Protein AF-A0A914H7S2-F1 (afdb_monomer_lite)

Sequence (156 aa):
MYILKTETSSAEEVSSSAEVSTTEMALKCWRGAFVNMVPGGAIQKMRLWECPEGSARCVKMHCSMDEAALRALQLDHVPPGTKSLTQTSKGCLLATDKCELPDETFMGVSFKSLQKYCKVTCCDGNACNGTLGLRSVGTVAAMMAFFAAVFFVHWH

Radius of gyration: 28.02 Å; chains: 1; bounding box: 63×44×101 Å

Foldseek 3Di:
DDDDDDDDDDDDPPPPPPPPPPPPDQAKEKFDKWKQWVVPGIDDDIDIDGADPQFFKKKKKKFKDAPVLCVVQVQVPHDPPTGIMIMMGIDTDGPDPDQDDPQDDDSNHTVVSRVVGMDMDMDGGHHPNPDPPDDPPVVVVVVVVVVVCVVVVVPD

Organism: Globodera rostochiensis (NCBI:txid31243)

pLDDT: mean 71.98, std 20.47, range [29.59, 93.19]

Structure (mmCIF, N/CA/C/O backbone):
data_AF-A0A914H7S2-F1
#
_entry.id   AF-A0A914H7S2-F1
#
loop_
_atom_site.group_PDB
_atom_site.id
_atom_site.type_symbol
_atom_site.label_atom_id
_atom_site.label_alt_id
_atom_site.label_comp_id
_atom_site.label_asym_id
_atom_site.label_entity_id
_atom_site.label_seq_id
_atom_site.pdbx_PDB_ins_code
_atom_site.Cartn_x
_atom_site.Cartn_y
_atom_site.Cartn_z
_atom_site.occupancy
_atom_site.B_iso_or_equiv
_atom_site.auth_seq_id
_atom_site.auth_comp_id
_atom_site.auth_asym_id
_atom_site.auth_atom_id
_atom_site.pdbx_PDB_model_num
ATOM 1 N N . MET A 1 1 ? -40.713 -9.959 80.958 1.00 35.56 1 MET A N 1
ATOM 2 C CA . MET A 1 1 ? -39.655 -10.672 81.710 1.00 35.56 1 MET A CA 1
ATOM 3 C C . MET A 1 1 ? -39.533 -12.023 81.014 1.00 35.56 1 MET A C 1
ATOM 5 O O . MET A 1 1 ? -40.490 -12.771 81.064 1.00 35.56 1 MET A O 1
ATOM 9 N N . TYR A 1 2 ? -38.564 -12.299 80.144 1.00 31.20 2 TYR A N 1
ATOM 10 C CA . TYR A 1 2 ? -37.128 -12.037 80.203 1.00 31.20 2 TYR A CA 1
ATOM 11 C C . TYR A 1 2 ? -36.593 -11.394 78.915 1.00 31.20 2 TYR A C 1
ATOM 13 O O . TYR A 1 2 ? -37.126 -11.595 77.830 1.00 31.20 2 TYR A O 1
ATOM 21 N N . ILE A 1 3 ? -35.543 -10.596 79.097 1.00 29.59 3 ILE A N 1
ATOM 22 C CA . ILE A 1 3 ? -34.721 -9.939 78.080 1.00 29.59 3 ILE A CA 1
ATOM 23 C C . ILE A 1 3 ? -33.559 -10.882 77.764 1.00 29.59 3 ILE A C 1
ATOM 25 O O . ILE A 1 3 ? -32.908 -11.343 78.698 1.00 29.59 3 ILE A O 1
ATOM 29 N N . LEU A 1 4 ? -33.243 -11.093 76.487 1.00 33.91 4 LEU A N 1
ATOM 30 C CA . LEU A 1 4 ? -31.907 -11.505 76.054 1.00 33.91 4 LEU A CA 1
ATOM 31 C C . LEU A 1 4 ? -31.517 -10.677 74.827 1.00 33.91 4 LEU A C 1
ATOM 33 O O . LEU A 1 4 ? -32.081 -10.805 73.745 1.00 33.91 4 LEU A O 1
ATOM 37 N N . LYS A 1 5 ? -30.584 -9.761 75.081 1.00 33.16 5 LYS A N 1
ATOM 38 C CA . LYS A 1 5 ? -29.853 -8.925 74.131 1.00 33.16 5 LYS A CA 1
ATOM 39 C C . LYS A 1 5 ? -28.755 -9.784 73.495 1.00 33.16 5 LYS A C 1
ATOM 41 O O . LYS A 1 5 ? -28.072 -10.506 74.218 1.00 33.16 5 LYS A O 1
ATOM 46 N N . THR A 1 6 ? -28.521 -9.651 72.197 1.00 36.03 6 THR A N 1
ATOM 47 C CA . THR A 1 6 ? -27.217 -9.956 71.587 1.00 36.03 6 THR A CA 1
ATOM 48 C C . THR A 1 6 ? -27.024 -9.042 70.379 1.00 36.03 6 THR A C 1
ATOM 50 O O . THR A 1 6 ? -27.837 -9.024 69.462 1.00 36.03 6 THR A O 1
ATOM 53 N N . GLU A 1 7 ? -25.987 -8.212 70.451 1.00 36.50 7 GLU A N 1
ATOM 54 C CA . GLU A 1 7 ? -25.498 -7.332 69.388 1.00 36.50 7 GLU A CA 1
ATOM 55 C C . GLU A 1 7 ? -24.575 -8.115 68.450 1.00 36.50 7 GLU A C 1
ATOM 57 O O . GLU A 1 7 ? -23.741 -8.874 68.941 1.00 36.50 7 GLU A O 1
ATOM 62 N N . THR A 1 8 ? -24.675 -7.899 67.134 1.00 34.69 8 THR A N 1
ATOM 63 C CA . THR A 1 8 ? -23.564 -7.846 66.147 1.00 34.69 8 THR A CA 1
ATOM 64 C C . THR A 1 8 ? -24.178 -7.572 64.762 1.00 34.69 8 THR A C 1
ATOM 66 O O . THR A 1 8 ? -25.015 -8.326 64.292 1.00 34.69 8 THR A O 1
ATOM 69 N N . SER A 1 9 ? -24.023 -6.359 64.222 1.00 32.00 9 SER A N 1
ATOM 70 C CA . SER A 1 9 ? -22.957 -5.933 63.294 1.00 32.00 9 SER A CA 1
ATOM 71 C C . SER A 1 9 ? -23.284 -6.204 61.818 1.00 32.00 9 SER A C 1
ATOM 73 O O . SER A 1 9 ? -23.108 -7.311 61.329 1.00 32.00 9 SER A O 1
ATOM 75 N N . SER A 1 10 ? -23.702 -5.126 61.147 1.00 35.59 10 SER A N 1
ATOM 76 C CA . SER A 1 10 ? -23.334 -4.690 59.791 1.00 35.59 10 SER A CA 1
ATOM 77 C C . SER A 1 10 ? -23.168 -5.728 58.677 1.00 35.59 10 SER A C 1
ATOM 79 O O . SER A 1 10 ? -22.153 -6.414 58.616 1.00 35.59 10 SER A O 1
ATOM 81 N N . ALA A 1 11 ? -24.061 -5.664 57.689 1.00 35.34 11 ALA A N 1
ATOM 82 C CA . ALA A 1 11 ? -23.690 -5.439 56.289 1.00 35.34 11 ALA A CA 1
ATOM 83 C C . ALA A 1 11 ? -24.965 -5.147 55.485 1.00 35.34 11 ALA A C 1
ATOM 85 O O . ALA A 1 11 ? -25.755 -6.041 55.198 1.00 35.34 11 ALA A O 1
ATOM 86 N N . GLU A 1 12 ? -25.176 -3.874 55.153 1.00 39.38 12 GLU A N 1
ATOM 87 C CA . GLU A 1 12 ? -26.054 -3.483 54.056 1.00 39.38 12 GLU A CA 1
ATOM 88 C C . GLU A 1 12 ? -25.503 -4.113 52.770 1.00 39.38 12 GLU A C 1
ATOM 90 O O . GLU A 1 12 ? -24.374 -3.827 52.365 1.00 39.38 12 GLU A O 1
ATOM 95 N N . GLU A 1 13 ? -26.283 -4.983 52.128 1.00 36.38 13 GLU A N 1
ATOM 96 C CA . GLU A 1 13 ? -26.042 -5.391 50.746 1.00 36.38 13 GLU A CA 1
ATOM 97 C C . GLU A 1 13 ? -26.316 -4.187 49.839 1.00 36.38 13 GLU A C 1
ATOM 99 O O . GLU A 1 13 ? -27.384 -4.024 49.250 1.00 36.38 13 GLU A O 1
ATOM 104 N N . VAL A 1 14 ? -25.324 -3.305 49.741 1.00 38.84 14 VAL A N 1
ATOM 105 C CA . VAL A 1 14 ? -25.231 -2.343 48.651 1.00 38.84 14 VAL A CA 1
ATOM 106 C C . VAL A 1 14 ? -24.974 -3.164 47.394 1.00 38.84 14 VAL A C 1
ATOM 108 O O . VAL A 1 14 ? -23.843 -3.554 47.101 1.00 38.84 14 VAL A O 1
ATOM 111 N N . SER A 1 15 ? -26.050 -3.449 46.660 1.00 41.47 15 SER A N 1
ATOM 112 C CA . SER A 1 15 ? -26.008 -3.895 45.270 1.00 41.47 15 SER A CA 1
ATOM 113 C C . SER A 1 15 ? -25.401 -2.769 44.429 1.00 41.47 15 SER A C 1
ATOM 115 O O . SER A 1 15 ? -26.083 -1.974 43.787 1.00 41.47 15 SER A O 1
ATOM 117 N N . SER A 1 16 ? -24.077 -2.651 44.513 1.00 38.38 16 SER A N 1
ATOM 118 C CA . SER A 1 16 ? -23.270 -1.840 43.621 1.00 38.38 16 SER A CA 1
ATOM 119 C C . SER A 1 16 ? -23.307 -2.537 42.272 1.00 38.38 16 SER A C 1
ATOM 121 O O . SER A 1 16 ? -22.587 -3.505 42.018 1.00 38.38 16 SER A O 1
ATOM 123 N N . SER A 1 17 ? -24.223 -2.072 41.429 1.00 42.06 17 SER A N 1
ATOM 124 C CA . SER A 1 17 ? -24.157 -2.288 39.994 1.00 42.06 17 SER A CA 1
ATOM 125 C C . SER A 1 17 ? -22.832 -1.691 39.538 1.00 42.06 17 SER A C 1
ATOM 127 O O . SER A 1 17 ? -22.720 -0.485 39.339 1.00 42.06 17 SER A O 1
ATOM 129 N N . ALA A 1 18 ? -21.797 -2.526 39.465 1.00 41.34 18 ALA A N 1
ATOM 130 C CA . ALA A 1 18 ? -20.553 -2.167 38.821 1.00 41.34 18 ALA A CA 1
ATOM 131 C C . ALA A 1 18 ? -20.886 -1.926 37.349 1.00 41.34 18 ALA A C 1
ATOM 133 O O . ALA A 1 18 ? -20.981 -2.862 36.554 1.00 41.34 18 ALA A O 1
ATOM 134 N N . GLU A 1 19 ? -21.118 -0.663 37.002 1.00 40.28 19 GLU A N 1
ATOM 135 C CA . GLU A 1 19 ? -21.029 -0.188 35.635 1.00 40.28 19 GLU A CA 1
ATOM 136 C C . GLU A 1 19 ? -19.617 -0.529 35.164 1.00 40.28 19 GLU A C 1
ATOM 138 O O . GLU A 1 19 ? -18.637 0.152 35.475 1.00 40.28 19 GLU A O 1
ATOM 143 N N . VAL A 1 20 ? -19.494 -1.654 34.459 1.00 42.41 20 VAL A N 1
ATOM 144 C CA . VAL A 1 20 ? -18.319 -1.960 33.657 1.00 42.41 20 VAL A CA 1
ATOM 145 C C . VAL A 1 20 ? -18.302 -0.897 32.570 1.00 42.41 20 VAL A C 1
ATOM 147 O O . VAL A 1 20 ? -18.870 -1.065 31.496 1.00 42.41 20 VAL A O 1
ATOM 150 N N . SER A 1 21 ? -17.680 0.236 32.885 1.00 40.28 21 SER A N 1
ATOM 151 C CA . SER A 1 21 ? -17.243 1.216 31.909 1.00 40.28 21 SER A CA 1
ATOM 152 C C . SER A 1 21 ? -16.182 0.521 31.067 1.00 40.28 21 SER A C 1
ATOM 154 O O . SER A 1 21 ? -14.986 0.539 31.371 1.00 40.28 21 SER A O 1
ATOM 156 N N . THR A 1 22 ? -16.635 -0.200 30.040 1.00 45.22 22 THR A N 1
ATOM 157 C CA . THR A 1 22 ? -15.781 -0.616 28.942 1.00 45.22 22 THR A CA 1
ATOM 158 C C . THR A 1 22 ? -15.310 0.673 28.301 1.00 45.22 22 THR A C 1
ATOM 160 O O . THR A 1 22 ? -16.006 1.272 27.486 1.00 45.22 22 THR A O 1
ATOM 163 N N . THR A 1 23 ? -14.143 1.142 28.722 1.00 48.62 23 THR A N 1
ATOM 164 C CA . THR A 1 23 ? -13.386 2.124 27.964 1.00 48.62 23 THR A CA 1
ATOM 165 C C . THR A 1 23 ? -13.153 1.473 26.608 1.00 48.62 23 THR A C 1
ATOM 167 O O . THR A 1 23 ? -12.321 0.572 26.491 1.00 48.62 23 THR A O 1
ATOM 170 N N . GLU A 1 24 ? -13.958 1.840 25.607 1.00 58.12 24 GLU A N 1
ATOM 171 C CA . GLU A 1 24 ? -13.720 1.446 24.224 1.00 58.12 24 GLU A CA 1
ATOM 172 C C . GLU A 1 24 ? -12.310 1.919 23.885 1.00 58.12 24 GLU A C 1
ATOM 174 O O . GLU A 1 24 ? -12.038 3.110 23.728 1.00 58.12 24 GLU A O 1
ATOM 179 N N . MET A 1 25 ? -11.363 0.982 23.869 1.00 65.81 25 MET A N 1
ATOM 180 C CA . MET A 1 25 ? -10.010 1.307 23.467 1.00 65.81 25 MET A CA 1
ATOM 181 C C . MET A 1 25 ? -10.067 1.684 21.994 1.00 65.81 25 MET A C 1
ATOM 183 O O . MET A 1 25 ? -10.444 0.858 21.161 1.00 65.81 25 MET A O 1
ATOM 187 N N . ALA A 1 26 ? -9.674 2.918 21.680 1.00 82.12 26 ALA A N 1
ATOM 188 C CA . ALA A 1 26 ? -9.588 3.382 20.305 1.00 82.12 26 ALA A CA 1
ATOM 189 C C . ALA A 1 26 ? -8.762 2.387 19.473 1.00 82.12 26 ALA A C 1
ATOM 191 O O . ALA A 1 26 ? -7.625 2.052 19.830 1.00 82.12 26 ALA A O 1
ATOM 192 N N . LEU A 1 27 ? -9.350 1.902 18.375 1.00 89.00 27 LEU A N 1
ATOM 193 C CA . LEU A 1 27 ? -8.718 0.946 17.472 1.00 89.00 27 LEU A CA 1
ATOM 194 C C . LEU A 1 27 ? -7.354 1.483 17.019 1.00 89.00 27 LEU A C 1
ATOM 196 O O . LEU A 1 27 ? -7.240 2.609 16.541 1.00 89.00 27 LEU A O 1
ATOM 200 N N . LYS A 1 28 ? -6.302 0.676 17.136 1.00 92.62 28 LYS A N 1
ATOM 201 C CA . LYS A 1 28 ? -4.954 1.008 16.656 1.00 92.62 28 LYS A CA 1
ATOM 202 C C . LYS A 1 28 ? -4.659 0.197 15.412 1.00 92.62 28 LYS A C 1
ATOM 204 O O . LYS A 1 28 ? -4.709 -1.023 15.467 1.00 92.62 28 LYS A O 1
ATOM 209 N N . CYS A 1 29 ? -4.265 0.832 14.316 1.00 91.94 29 CYS A N 1
ATOM 210 C CA . CYS A 1 29 ? -3.893 0.140 13.080 1.00 91.94 29 CYS A CA 1
ATOM 211 C C . CYS A 1 29 ? -2.520 0.599 12.597 1.00 91.94 29 CYS A C 1
ATOM 213 O O . CYS A 1 29 ? -2.079 1.720 12.860 1.00 91.94 29 CYS A O 1
ATOM 215 N N . TRP A 1 30 ? -1.822 -0.255 11.849 1.00 92.50 30 TRP A N 1
ATOM 216 C CA . TRP A 1 30 ? -0.659 0.208 11.100 1.00 92.50 30 TRP A CA 1
ATOM 217 C C . TRP A 1 30 ? -1.120 1.183 10.022 1.00 92.50 30 TRP A C 1
ATOM 219 O O . TRP A 1 30 ? -2.054 0.893 9.274 1.00 92.50 30 TRP A O 1
ATOM 229 N N . ARG A 1 31 ? -0.443 2.325 9.930 1.00 90.88 31 ARG A N 1
ATOM 230 C CA . ARG A 1 31 ? -0.697 3.376 8.952 1.00 90.88 31 ARG A CA 1
ATOM 231 C C . ARG A 1 31 ? 0.574 3.710 8.187 1.00 90.88 31 ARG A C 1
ATOM 233 O O . ARG A 1 31 ? 1.642 3.880 8.779 1.00 90.88 31 ARG A O 1
ATOM 240 N N . GLY A 1 32 ? 0.427 3.861 6.876 1.00 90.25 32 GLY A N 1
ATOM 241 C CA . GLY A 1 32 ? 1.482 4.336 5.992 1.00 90.25 32 GLY A CA 1
ATOM 242 C C . GLY A 1 32 ? 1.661 3.462 4.758 1.00 90.25 32 GLY A C 1
ATOM 243 O O . GLY A 1 32 ? 0.736 2.756 4.354 1.00 90.25 32 GLY A O 1
ATOM 244 N N . ALA A 1 33 ? 2.839 3.539 4.144 1.00 88.25 33 ALA A N 1
ATOM 245 C CA . ALA A 1 33 ? 3.143 2.861 2.896 1.00 88.25 33 ALA A CA 1
ATOM 246 C C . ALA A 1 33 ? 4.569 2.296 2.869 1.00 88.25 33 ALA A C 1
ATOM 248 O O . ALA A 1 33 ? 5.519 2.883 3.388 1.00 88.25 33 ALA A O 1
ATOM 249 N N . PHE A 1 34 ? 4.699 1.144 2.227 1.00 89.81 34 PHE A N 1
ATOM 250 C CA . PHE A 1 34 ? 5.948 0.561 1.767 1.00 89.81 34 PHE A CA 1
ATOM 251 C C . PHE A 1 34 ? 5.884 0.520 0.246 1.00 89.81 34 PHE A C 1
ATOM 253 O O . PHE A 1 34 ? 4.895 0.031 -0.290 1.00 89.81 34 PHE A O 1
ATOM 260 N N . VAL A 1 35 ? 6.899 1.030 -0.436 1.00 89.81 35 VAL A N 1
ATOM 261 C CA . VAL A 1 35 ? 7.000 1.043 -1.897 1.00 89.81 35 VAL A CA 1
ATOM 262 C C . VAL A 1 35 ? 8.381 0.526 -2.260 1.00 89.81 35 VAL A C 1
ATOM 264 O O . VAL A 1 35 ? 9.370 1.014 -1.730 1.00 89.81 35 VAL A O 1
ATOM 267 N N . ASN A 1 36 ? 8.456 -0.448 -3.153 1.00 91.56 36 ASN A N 1
ATOM 268 C CA . ASN A 1 36 ? 9.695 -0.978 -3.697 1.00 91.56 36 ASN A CA 1
ATOM 269 C C . ASN A 1 36 ? 9.645 -0.879 -5.218 1.00 91.56 36 ASN A C 1
ATOM 271 O O . ASN A 1 36 ? 8.738 -1.438 -5.833 1.00 91.56 36 ASN A O 1
ATOM 275 N N . MET A 1 37 ? 10.611 -0.183 -5.805 1.00 91.44 37 MET A N 1
ATOM 276 C CA . MET A 1 37 ? 10.736 0.036 -7.242 1.00 91.44 37 MET A CA 1
ATOM 277 C C . MET A 1 37 ? 12.050 -0.559 -7.734 1.00 91.44 37 MET A C 1
ATOM 279 O O . MET A 1 37 ? 13.103 -0.383 -7.118 1.00 91.44 37 MET A O 1
ATOM 283 N N . VAL A 1 38 ? 12.005 -1.252 -8.868 1.00 92.12 38 VAL A N 1
ATOM 284 C CA . VAL A 1 38 ? 13.193 -1.865 -9.472 1.00 92.12 38 VAL A CA 1
ATOM 285 C C . VAL A 1 38 ? 13.319 -1.400 -10.919 1.00 92.12 38 VAL A C 1
ATOM 287 O O . VAL A 1 38 ? 12.436 -1.732 -11.706 1.00 92.12 38 VAL A O 1
ATOM 290 N N . PRO A 1 39 ? 14.397 -0.688 -11.301 1.00 89.00 39 PRO A N 1
ATOM 291 C CA . PRO A 1 39 ? 15.309 0.052 -10.418 1.00 89.00 39 PRO A CA 1
ATOM 292 C C . PRO A 1 39 ? 14.574 1.204 -9.700 1.00 89.00 39 PRO A C 1
ATOM 294 O O . PRO A 1 39 ? 13.529 1.656 -10.167 1.00 89.00 39 PRO A O 1
ATOM 297 N N . GLY A 1 40 ? 15.106 1.679 -8.569 1.00 80.69 40 GLY A N 1
ATOM 298 C CA . GLY A 1 40 ? 14.523 2.818 -7.835 1.00 80.69 40 GLY A CA 1
ATOM 299 C C . GLY A 1 40 ? 14.577 2.719 -6.308 1.00 80.69 40 GLY A C 1
ATOM 300 O O . GLY A 1 40 ? 14.411 3.728 -5.630 1.00 80.69 40 GLY A O 1
ATOM 301 N N . GLY A 1 41 ? 14.862 1.534 -5.762 1.00 88.12 41 GLY A N 1
ATOM 302 C CA . GLY A 1 41 ? 15.024 1.323 -4.322 1.00 88.12 41 GLY A CA 1
ATOM 303 C C . GLY A 1 41 ? 13.695 1.189 -3.574 1.00 88.12 41 GLY A C 1
ATOM 304 O O . GLY A 1 41 ? 12.632 1.031 -4.176 1.00 88.12 41 GLY A O 1
ATOM 305 N N . ALA A 1 42 ? 13.765 1.230 -2.242 1.00 88.50 42 ALA A N 1
ATOM 306 C CA . ALA A 1 42 ? 12.615 1.027 -1.366 1.00 88.50 42 ALA A CA 1
ATOM 307 C C . ALA A 1 42 ? 12.380 2.223 -0.434 1.00 88.50 42 ALA A C 1
ATOM 309 O O . ALA A 1 42 ? 13.307 2.752 0.176 1.00 88.50 42 ALA A O 1
ATOM 310 N N . ILE A 1 43 ? 11.116 2.613 -0.289 1.00 87.31 43 ILE A N 1
ATOM 311 C CA . ILE A 1 43 ? 10.637 3.635 0.639 1.00 87.31 43 ILE A CA 1
ATOM 312 C C . ILE A 1 43 ? 9.722 2.949 1.647 1.00 87.31 43 ILE A C 1
ATOM 314 O O . ILE A 1 43 ? 8.720 2.341 1.275 1.00 87.31 43 ILE A O 1
ATOM 318 N N . GLN A 1 44 ? 10.030 3.085 2.935 1.00 88.69 44 GLN A N 1
ATOM 319 C CA . GLN A 1 44 ? 9.208 2.542 4.011 1.00 88.69 44 GLN A CA 1
ATOM 320 C C . GLN A 1 44 ? 8.835 3.642 4.999 1.00 88.69 44 GLN A C 1
ATOM 322 O O . GLN A 1 44 ? 9.682 4.184 5.702 1.00 88.69 44 GLN A O 1
ATOM 327 N N . LYS A 1 45 ? 7.541 3.945 5.087 1.00 87.62 45 LYS A N 1
ATOM 328 C CA . LYS A 1 45 ? 6.965 4.814 6.114 1.00 87.62 45 LYS A CA 1
ATOM 329 C C . LYS A 1 45 ? 5.774 4.093 6.719 1.00 87.62 45 LYS A C 1
ATOM 331 O O . LYS A 1 45 ? 4.673 4.185 6.196 1.00 87.62 45 LYS A O 1
ATOM 336 N N . MET A 1 46 ? 6.004 3.349 7.794 1.00 87.44 46 MET A N 1
ATOM 337 C CA . MET A 1 46 ? 4.964 2.622 8.525 1.00 87.44 46 MET A CA 1
ATOM 338 C C . MET A 1 46 ? 5.037 2.998 9.997 1.00 87.44 46 MET A C 1
ATOM 340 O O . MET A 1 46 ? 6.114 2.967 10.586 1.00 87.44 46 MET A O 1
ATOM 344 N N . ARG A 1 47 ? 3.895 3.319 10.600 1.00 90.12 47 ARG A N 1
ATOM 345 C CA . ARG A 1 47 ? 3.780 3.541 12.044 1.00 90.12 47 ARG A CA 1
ATOM 346 C C . ARG A 1 47 ? 2.472 2.976 12.562 1.00 90.12 47 ARG A C 1
ATOM 348 O O . ARG A 1 47 ? 1.484 2.961 11.833 1.00 90.12 47 ARG A O 1
ATOM 355 N N . LEU A 1 48 ? 2.459 2.531 13.811 1.00 91.19 48 LEU A N 1
ATOM 356 C 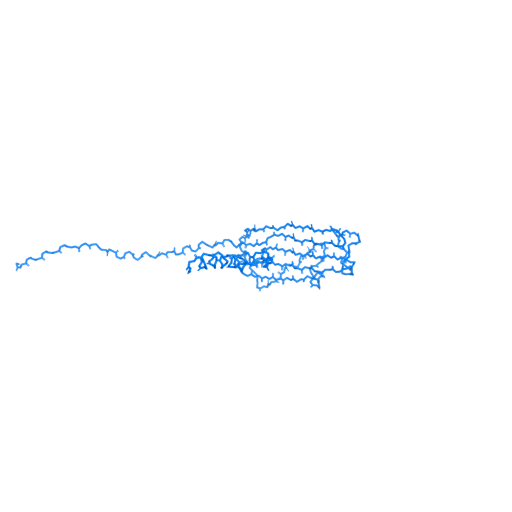CA . LEU A 1 48 ? 1.203 2.257 14.494 1.00 91.19 48 LEU A CA 1
ATOM 357 C C . LEU A 1 48 ? 0.532 3.597 14.817 1.00 91.19 48 LEU A C 1
ATOM 359 O O . LEU A 1 48 ? 1.206 4.542 15.227 1.00 91.19 48 LEU A O 1
ATOM 363 N N . TRP A 1 49 ? -0.767 3.702 14.565 1.00 89.88 49 TRP A N 1
ATOM 364 C CA . TRP A 1 49 ? -1.522 4.939 14.724 1.00 89.88 49 TRP A CA 1
ATOM 365 C C . TRP A 1 49 ? -2.902 4.644 15.317 1.00 89.88 49 TRP A C 1
ATOM 367 O O . TRP A 1 49 ? -3.488 3.603 15.019 1.00 89.88 49 TRP A O 1
ATOM 377 N N . GLU A 1 50 ? -3.404 5.556 16.148 1.00 93.19 50 GLU A N 1
ATOM 378 C CA . GLU A 1 50 ? -4.763 5.503 16.697 1.00 93.19 50 GLU A CA 1
ATOM 379 C C . GLU A 1 50 ? -5.772 5.940 15.637 1.00 93.19 50 GLU A C 1
ATOM 381 O O . GLU A 1 50 ? -5.639 7.001 15.021 1.00 93.19 50 GLU A O 1
ATOM 386 N N . CYS A 1 51 ? -6.745 5.082 15.364 1.00 89.69 51 CYS A N 1
ATOM 387 C CA . CYS A 1 51 ? -7.748 5.341 14.354 1.00 89.69 51 CYS A CA 1
ATOM 388 C C . CYS A 1 51 ? -8.709 6.448 14.799 1.00 89.69 51 CYS A C 1
ATOM 390 O O . CYS A 1 51 ? -8.994 6.566 15.990 1.00 89.69 51 CYS A O 1
ATOM 392 N N . PRO A 1 52 ? -9.228 7.244 13.848 1.00 87.81 52 PRO A N 1
ATOM 393 C CA . PRO A 1 52 ? -10.312 8.174 14.129 1.00 87.81 52 PRO A CA 1
ATOM 394 C C . PRO A 1 52 ? -11.536 7.445 14.688 1.00 87.81 52 PRO A C 1
ATOM 396 O O . PRO A 1 52 ? -11.769 6.275 14.365 1.00 87.81 52 PRO A O 1
ATOM 399 N N . GLU A 1 53 ? -12.337 8.165 15.464 1.00 84.75 53 GLU A N 1
ATOM 400 C CA . GLU A 1 53 ? -13.622 7.687 15.969 1.00 84.75 53 GLU A CA 1
ATOM 401 C C . GLU A 1 53 ? -14.520 7.178 14.823 1.00 84.75 53 GLU A C 1
ATOM 403 O O . GLU A 1 53 ? -14.488 7.705 13.709 1.00 84.75 53 GLU A O 1
ATOM 408 N N . GLY A 1 54 ? -15.265 6.095 15.065 1.00 81.44 54 GLY A N 1
ATOM 409 C CA . GLY A 1 54 ? -16.075 5.419 14.040 1.00 81.44 54 GLY A CA 1
ATOM 410 C C . GLY A 1 54 ? -15.304 4.455 13.122 1.00 81.44 54 GLY A C 1
ATOM 411 O O . GLY A 1 54 ? -15.895 3.825 12.240 1.00 81.44 54 GLY A O 1
ATOM 412 N N . SER A 1 55 ? -13.990 4.294 13.319 1.00 85.50 55 SER A N 1
ATOM 413 C CA . SER A 1 55 ? -13.216 3.241 12.648 1.00 85.50 55 SER A CA 1
ATOM 414 C C . SER A 1 55 ? -13.430 1.891 13.325 1.00 85.50 55 SER A C 1
ATOM 416 O O . SER A 1 55 ? -13.163 1.753 14.515 1.00 85.50 55 SER A O 1
ATOM 418 N N . ALA A 1 56 ? -13.828 0.878 12.556 1.00 85.56 56 ALA A N 1
ATOM 419 C CA . ALA A 1 56 ? -14.046 -0.476 13.078 1.00 85.56 56 ALA A CA 1
ATOM 420 C C . ALA A 1 56 ? -12.978 -1.480 12.627 1.00 85.56 56 ALA A C 1
ATOM 422 O O . ALA A 1 56 ? -12.762 -2.492 13.290 1.00 85.56 56 ALA A O 1
ATOM 423 N N . ARG A 1 57 ? -12.299 -1.212 11.502 1.00 88.25 57 ARG A N 1
ATOM 424 C CA . ARG A 1 57 ? -11.404 -2.185 10.863 1.00 88.25 57 ARG A CA 1
ATOM 425 C C . ARG A 1 57 ? -10.059 -1.585 10.512 1.00 88.25 57 ARG A C 1
ATOM 427 O O . ARG A 1 57 ? -9.951 -0.414 10.148 1.00 88.25 57 ARG A O 1
ATOM 434 N N . CYS A 1 58 ? -9.029 -2.419 10.527 1.00 90.12 58 CYS A N 1
ATOM 435 C CA . CYS A 1 58 ? -7.779 -2.090 9.869 1.00 90.12 58 CYS A CA 1
ATOM 436 C C . CYS A 1 58 ? -7.813 -2.560 8.416 1.00 90.12 58 CYS A C 1
ATOM 438 O O . CYS A 1 58 ? -8.322 -3.636 8.111 1.00 90.12 58 CYS A O 1
ATOM 440 N N . VAL A 1 59 ? -7.194 -1.788 7.525 1.00 90.31 59 VAL A N 1
ATOM 441 C CA . VAL A 1 59 ? -7.072 -2.118 6.101 1.00 90.31 59 VAL A CA 1
ATOM 442 C C . VAL A 1 59 ? -5.608 -2.247 5.697 1.00 90.31 59 VAL A C 1
ATOM 444 O O . VAL A 1 59 ? -4.724 -1.549 6.210 1.00 90.31 59 VAL A O 1
ATOM 447 N N . LYS A 1 60 ? -5.346 -3.159 4.766 1.00 90.06 60 LYS A N 1
ATOM 448 C CA . LYS A 1 60 ? -4.079 -3.332 4.062 1.00 90.06 60 LYS A CA 1
ATOM 449 C C . LYS A 1 60 ? -4.376 -3.516 2.583 1.00 90.06 60 LYS A C 1
ATOM 451 O O . LYS A 1 60 ? -5.087 -4.444 2.211 1.00 90.06 60 LYS A O 1
ATOM 456 N N . MET A 1 61 ? -3.772 -2.681 1.752 1.00 88.81 61 MET A N 1
ATOM 457 C CA . MET A 1 61 ? -3.755 -2.846 0.308 1.00 88.81 61 MET A CA 1
ATOM 458 C C . MET A 1 61 ? -2.349 -3.230 -0.133 1.00 88.81 61 MET A C 1
ATOM 460 O O . MET A 1 61 ? -1.367 -2.635 0.306 1.00 88.81 61 MET A O 1
ATOM 464 N N . HIS A 1 62 ? -2.251 -4.242 -0.984 1.00 90.75 62 HIS A N 1
ATOM 465 C CA . 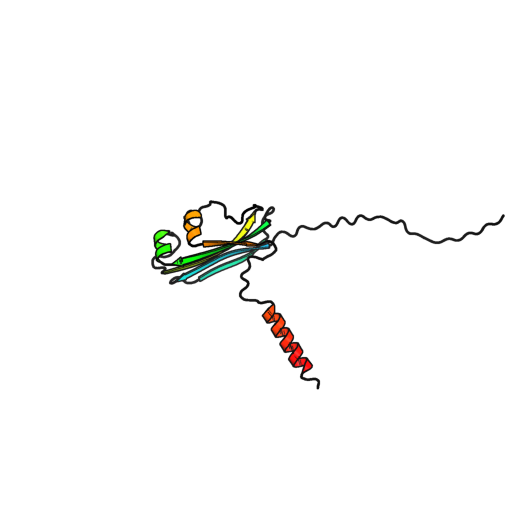HIS A 1 62 ? -0.999 -4.722 -1.541 1.00 90.75 62 HIS A CA 1
ATOM 466 C C . HIS A 1 62 ? -1.089 -4.756 -3.063 1.00 90.75 62 HIS A C 1
ATOM 468 O O . HIS A 1 62 ? -1.924 -5.470 -3.608 1.00 90.75 62 HIS A O 1
ATOM 474 N N . CYS A 1 63 ? -0.222 -4.005 -3.728 1.00 90.06 63 CYS A N 1
ATOM 475 C CA . CYS A 1 63 ? -0.129 -3.919 -5.175 1.00 90.06 63 CYS A CA 1
ATOM 476 C C . CYS A 1 63 ? 1.186 -4.530 -5.649 1.00 90.06 63 CYS A C 1
ATOM 478 O O . CYS A 1 63 ? 2.241 -4.269 -5.064 1.00 90.06 63 CYS A O 1
ATOM 480 N N . SER A 1 64 ? 1.128 -5.301 -6.730 1.00 92.50 64 SER A N 1
ATOM 481 C CA . SER A 1 64 ? 2.306 -5.802 -7.432 1.00 92.50 64 SER A CA 1
ATOM 482 C C . SER A 1 64 ? 2.113 -5.558 -8.922 1.00 92.50 64 SER A C 1
ATOM 484 O O . SER A 1 64 ? 1.148 -6.033 -9.516 1.00 92.50 64 SER A O 1
ATOM 486 N N . MET A 1 65 ? 2.994 -4.744 -9.493 1.00 93.12 65 MET A N 1
ATOM 487 C CA . MET A 1 65 ? 2.907 -4.261 -10.864 1.00 93.12 65 MET A CA 1
ATOM 488 C C . MET A 1 65 ? 4.223 -4.536 -11.581 1.00 93.12 65 MET A C 1
ATOM 490 O O . MET A 1 65 ? 5.303 -4.237 -11.064 1.00 93.12 65 MET A O 1
ATOM 494 N N . ASP A 1 66 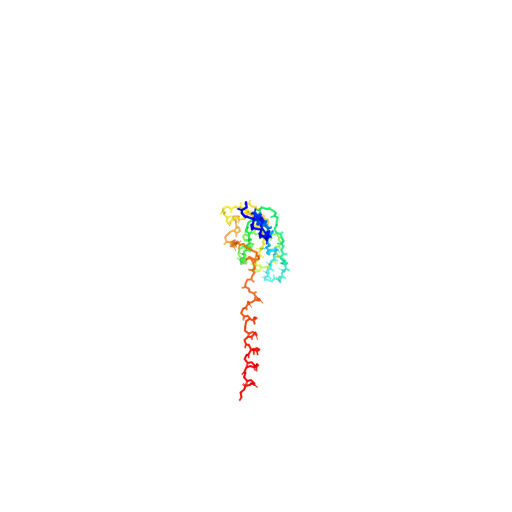? 4.116 -5.102 -12.774 1.00 93.19 66 ASP A N 1
ATOM 495 C CA . ASP A 1 66 ? 5.218 -5.256 -13.713 1.00 93.19 66 ASP A CA 1
ATOM 496 C C . ASP A 1 66 ? 5.304 -4.047 -14.655 1.00 93.19 66 ASP A C 1
ATOM 498 O O . ASP A 1 66 ? 4.490 -3.122 -14.610 1.00 93.19 66 ASP A O 1
ATOM 502 N N . GLU A 1 67 ? 6.310 -4.040 -15.523 1.00 91.94 67 GLU A N 1
ATOM 503 C CA . GLU A 1 67 ? 6.554 -2.943 -16.454 1.00 91.94 67 GLU A CA 1
ATOM 504 C C . GLU A 1 67 ? 5.352 -2.679 -17.375 1.00 91.94 67 GLU A C 1
ATOM 506 O O . GLU A 1 67 ? 5.035 -1.526 -17.670 1.00 91.94 67 GLU A O 1
ATOM 511 N N . ALA A 1 68 ? 4.651 -3.731 -17.804 1.00 90.75 68 ALA A N 1
ATOM 512 C CA . ALA A 1 68 ? 3.475 -3.605 -18.657 1.00 90.75 68 ALA A CA 1
ATOM 513 C C . ALA A 1 68 ? 2.314 -2.924 -17.917 1.00 90.75 68 ALA A C 1
ATOM 515 O O . ALA A 1 68 ? 1.685 -2.016 -18.464 1.00 90.75 68 ALA A O 1
ATOM 516 N N . ALA A 1 69 ? 2.061 -3.310 -16.664 1.00 89.81 69 ALA A N 1
ATOM 517 C CA . ALA A 1 69 ? 1.068 -2.676 -15.804 1.00 89.81 69 ALA A CA 1
ATOM 518 C C . ALA A 1 69 ? 1.406 -1.204 -15.531 1.00 89.81 69 ALA A C 1
ATOM 520 O O . ALA A 1 69 ? 0.534 -0.344 -15.635 1.00 89.81 69 ALA A O 1
ATOM 521 N N . LEU A 1 70 ? 2.677 -0.902 -15.247 1.00 89.38 70 LEU A N 1
ATOM 522 C CA . LEU A 1 70 ? 3.145 0.466 -15.013 1.00 89.38 70 LEU A CA 1
ATOM 523 C C . LEU A 1 70 ? 2.961 1.355 -16.248 1.00 89.38 70 LEU A C 1
ATOM 525 O O . LEU A 1 70 ? 2.475 2.480 -16.128 1.00 89.38 70 LEU A O 1
ATOM 529 N N . ARG A 1 71 ? 3.276 0.838 -17.442 1.00 86.69 71 ARG A N 1
ATOM 530 C CA . ARG A 1 71 ? 3.047 1.540 -18.715 1.00 86.69 71 ARG A CA 1
ATOM 531 C C . ARG A 1 71 ? 1.561 1.756 -18.999 1.00 86.69 71 ARG A C 1
ATOM 533 O O . ARG A 1 71 ? 1.194 2.814 -19.498 1.00 86.69 71 ARG A O 1
ATOM 540 N N . ALA A 1 72 ? 0.712 0.778 -18.684 1.00 87.50 72 ALA A N 1
ATOM 541 C CA . ALA A 1 72 ? -0.730 0.883 -18.894 1.00 87.50 72 ALA A CA 1
ATOM 542 C C . ALA A 1 72 ? -1.389 1.908 -17.957 1.00 87.50 72 ALA A C 1
ATOM 544 O O . ALA A 1 72 ? -2.314 2.602 -18.369 1.00 87.50 72 ALA A O 1
ATOM 545 N N . LEU A 1 73 ? -0.916 1.999 -16.710 1.00 84.75 73 LEU A N 1
ATOM 546 C CA . LEU A 1 73 ? -1.484 2.881 -15.688 1.00 84.75 73 LEU A CA 1
ATOM 547 C C . LEU A 1 73 ? -0.926 4.309 -15.717 1.00 84.75 73 LEU A C 1
ATOM 549 O O . LEU A 1 73 ? -1.555 5.177 -15.126 1.00 84.75 73 LEU A O 1
ATOM 553 N N . GLN A 1 74 ? 0.210 4.553 -16.384 1.00 84.00 74 GLN A N 1
ATOM 554 C CA . GLN A 1 74 ? 0.836 5.881 -16.520 1.00 84.00 74 GLN A CA 1
ATOM 555 C C . GLN A 1 74 ? 0.928 6.632 -15.179 1.00 84.00 74 GLN A C 1
ATOM 557 O O . GLN A 1 74 ? 0.425 7.735 -15.012 1.00 84.00 74 GLN A O 1
ATOM 562 N N . LEU A 1 75 ? 1.541 5.988 -14.187 1.00 82.69 75 LEU A N 1
ATOM 563 C CA . LEU A 1 75 ? 1.635 6.515 -12.827 1.00 82.69 75 LEU A CA 1
ATOM 564 C C . LEU A 1 75 ? 2.681 7.644 -12.731 1.00 82.69 75 LEU A C 1
ATOM 566 O O . LEU A 1 75 ? 3.878 7.372 -12.770 1.00 82.69 75 LEU A O 1
ATOM 570 N N . ASP A 1 76 ? 2.243 8.888 -12.515 1.00 79.75 76 ASP A N 1
ATOM 571 C CA . ASP A 1 76 ? 3.099 10.098 -12.546 1.00 79.75 76 ASP A CA 1
ATOM 572 C C . ASP A 1 76 ? 4.272 10.116 -11.548 1.00 79.75 76 ASP A C 1
ATOM 574 O O . ASP A 1 76 ? 5.273 10.803 -11.736 1.00 79.75 76 ASP A O 1
ATOM 578 N N . HIS A 1 77 ? 4.152 9.380 -10.446 1.00 80.06 77 HIS A N 1
ATOM 579 C CA . HIS A 1 77 ? 5.139 9.328 -9.360 1.00 80.06 77 HIS A CA 1
ATOM 580 C C . HIS A 1 77 ? 6.104 8.140 -9.503 1.00 80.06 77 HIS A C 1
ATOM 582 O O . HIS A 1 77 ? 6.972 7.957 -8.646 1.00 80.06 77 HIS A O 1
ATOM 588 N N . VAL A 1 78 ? 5.951 7.319 -10.548 1.00 84.44 78 VAL A N 1
ATOM 589 C CA . VAL A 1 78 ? 6.862 6.213 -10.854 1.00 84.44 78 VAL A CA 1
ATOM 590 C C . VAL A 1 78 ? 7.918 6.713 -11.841 1.00 84.44 78 VAL A C 1
ATOM 592 O O . VAL A 1 78 ? 7.565 7.146 -12.938 1.00 84.44 78 VAL A O 1
ATOM 595 N N . PRO A 1 79 ? 9.216 6.662 -11.489 1.00 84.94 79 PRO A N 1
ATOM 596 C CA . PRO A 1 79 ? 10.271 7.102 -12.388 1.00 84.94 79 PRO A CA 1
ATOM 597 C C . PRO A 1 79 ? 10.258 6.343 -13.726 1.00 84.94 79 PRO A C 1
ATOM 599 O O . PRO A 1 79 ? 10.011 5.131 -13.759 1.00 84.94 79 PRO A O 1
ATOM 602 N N . PRO A 1 80 ? 10.587 7.013 -14.843 1.00 84.00 80 PRO A N 1
ATOM 603 C CA . PRO A 1 80 ? 10.725 6.334 -16.122 1.00 84.00 80 PRO A CA 1
ATOM 604 C C . PRO A 1 80 ? 11.822 5.262 -16.041 1.00 84.00 80 PRO A C 1
ATOM 606 O O . PRO A 1 80 ? 12.900 5.488 -15.493 1.00 84.00 80 PRO A O 1
ATOM 609 N N . GLY A 1 81 ? 11.542 4.079 -16.593 1.00 85.94 81 GLY A N 1
ATOM 610 C CA . GLY A 1 81 ? 12.460 2.935 -16.574 1.00 85.94 81 GLY A CA 1
ATOM 611 C C . GLY A 1 81 ? 12.298 1.987 -15.381 1.00 85.94 81 GLY A C 1
ATOM 612 O O . GLY A 1 81 ? 13.006 0.979 -15.322 1.00 85.94 81 GLY A O 1
ATOM 613 N N . THR A 1 82 ? 11.365 2.245 -14.456 1.00 90.06 82 THR A N 1
ATOM 614 C CA . THR A 1 82 ? 10.965 1.254 -13.448 1.00 90.06 82 THR A CA 1
ATOM 615 C C . THR A 1 82 ? 10.343 0.026 -14.125 1.00 90.06 82 THR A C 1
ATOM 617 O O . THR A 1 82 ? 9.341 0.117 -14.828 1.00 90.06 82 THR A O 1
ATOM 620 N N . LYS A 1 83 ? 10.943 -1.142 -13.888 1.00 92.44 83 LYS A N 1
ATOM 621 C CA . LYS A 1 83 ? 10.531 -2.451 -14.417 1.00 92.44 83 LYS A CA 1
ATOM 622 C C . LYS A 1 83 ? 9.503 -3.159 -13.546 1.00 92.44 83 LYS A C 1
ATOM 624 O O . LYS A 1 83 ? 8.745 -3.988 -14.033 1.00 92.44 83 LYS A O 1
ATOM 629 N N . SER A 1 84 ? 9.501 -2.884 -12.248 1.00 93.00 84 SER A N 1
ATOM 630 C CA . SER A 1 84 ? 8.500 -3.432 -11.337 1.00 93.00 84 SER A CA 1
ATOM 631 C C . SER A 1 84 ? 8.295 -2.533 -10.135 1.00 93.00 84 SER A C 1
ATOM 633 O O . SER A 1 84 ? 9.254 -1.933 -9.641 1.00 93.00 84 SER A O 1
ATOM 635 N N . LEU A 1 85 ? 7.071 -2.522 -9.619 1.00 91.81 85 LEU A N 1
ATOM 636 C CA . LEU A 1 85 ? 6.684 -1.814 -8.412 1.00 91.81 85 LEU A CA 1
ATOM 637 C C . LEU A 1 85 ? 5.887 -2.750 -7.506 1.00 91.81 85 LEU A C 1
ATOM 639 O O . LEU A 1 85 ? 4.895 -3.349 -7.913 1.00 91.81 85 LEU A O 1
ATOM 643 N N . THR A 1 86 ? 6.311 -2.866 -6.254 1.00 92.00 86 THR A N 1
ATOM 644 C CA . THR A 1 86 ? 5.520 -3.500 -5.197 1.00 92.00 86 THR A CA 1
ATOM 645 C C . THR A 1 86 ? 5.193 -2.466 -4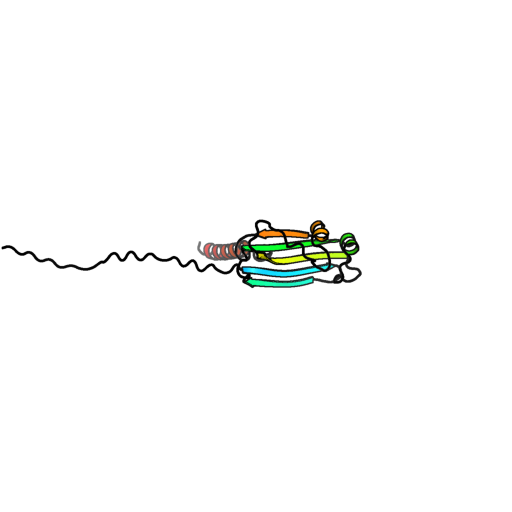.141 1.00 92.00 86 THR A C 1
ATOM 647 O O . THR A 1 86 ? 6.088 -1.798 -3.632 1.00 92.00 86 THR A O 1
ATOM 650 N N . GLN A 1 87 ? 3.923 -2.340 -3.785 1.00 89.75 87 GLN A N 1
ATOM 651 C CA . GLN A 1 87 ? 3.473 -1.375 -2.794 1.00 89.75 87 GLN A CA 1
ATOM 652 C C . GLN A 1 87 ? 2.561 -2.032 -1.777 1.00 89.75 87 GLN A C 1
ATOM 654 O O . GLN A 1 87 ? 1.727 -2.865 -2.101 1.00 89.75 87 GLN A O 1
ATOM 659 N N . THR A 1 88 ? 2.711 -1.646 -0.520 1.00 90.94 88 THR A N 1
ATOM 660 C CA . THR A 1 88 ? 1.786 -2.003 0.548 1.00 90.94 88 THR A CA 1
ATOM 661 C C . THR A 1 88 ? 1.374 -0.737 1.269 1.00 90.94 88 THR A C 1
ATOM 663 O O . THR A 1 88 ? 2.219 -0.118 1.909 1.00 90.94 88 THR A O 1
ATOM 666 N N . SER A 1 89 ? 0.102 -0.359 1.203 1.00 89.44 89 SER A N 1
ATOM 667 C CA . SER A 1 89 ? -0.466 0.708 2.029 1.00 89.44 89 SER A CA 1
ATOM 668 C C . SER A 1 89 ? -1.340 0.120 3.131 1.00 89.44 89 SER A C 1
ATOM 670 O O . SER A 1 89 ? -1.907 -0.966 3.000 1.00 89.44 89 SER A O 1
ATOM 672 N N . LYS A 1 90 ? -1.389 0.804 4.270 1.00 91.31 90 LYS A N 1
ATOM 673 C CA . LYS A 1 90 ? -2.122 0.372 5.459 1.00 91.31 90 LYS A CA 1
ATOM 674 C C . LYS A 1 90 ? -2.809 1.559 6.118 1.00 91.31 90 LYS A C 1
ATOM 676 O O . LYS A 1 90 ? -2.281 2.675 6.073 1.00 91.31 90 LYS A O 1
ATOM 681 N N . GLY A 1 91 ? -3.942 1.314 6.764 1.00 90.44 91 GLY A N 1
ATOM 682 C CA . GLY A 1 91 ? -4.667 2.344 7.496 1.00 90.44 91 GLY A CA 1
ATOM 683 C C . GLY A 1 91 ? -5.849 1.809 8.294 1.00 90.44 91 GLY A C 1
ATOM 684 O O . GLY A 1 91 ? -5.942 0.611 8.564 1.00 90.44 91 GLY A O 1
ATOM 685 N N . CYS A 1 92 ? -6.734 2.734 8.648 1.00 89.94 92 CYS A N 1
ATOM 686 C CA . CYS A 1 92 ? -8.011 2.483 9.304 1.00 89.94 92 CYS A CA 1
ATOM 687 C C . CYS A 1 92 ? -9.131 2.595 8.268 1.00 89.94 92 CYS A C 1
ATOM 689 O O . CYS A 1 92 ? -9.028 3.411 7.350 1.00 89.94 92 CYS A O 1
ATOM 691 N N . LEU A 1 93 ? -10.179 1.799 8.427 1.00 87.38 93 LEU A N 1
ATOM 692 C CA . LEU A 1 93 ? -11.392 1.863 7.627 1.00 87.38 93 LEU A CA 1
ATOM 693 C C . LEU A 1 93 ? -12.585 2.120 8.553 1.00 87.38 93 LEU A C 1
ATOM 695 O O . LEU A 1 93 ? -12.678 1.540 9.642 1.00 87.38 93 LEU A O 1
ATOM 699 N N . LEU A 1 94 ? -13.485 2.996 8.107 1.00 82.56 94 LEU A N 1
ATOM 700 C CA . LEU A 1 94 ? -14.750 3.258 8.789 1.00 82.56 94 LEU A CA 1
ATOM 701 C C . LEU A 1 94 ? -15.604 1.989 8.851 1.00 82.56 94 LEU A C 1
ATOM 703 O O . LEU A 1 94 ? -15.462 1.090 8.015 1.00 82.56 94 LEU A O 1
ATOM 707 N N . ALA A 1 95 ? -16.489 1.932 9.845 1.00 69.44 95 ALA A N 1
ATOM 708 C CA . ALA A 1 95 ? -17.482 0.877 9.993 1.00 69.44 95 ALA A CA 1
ATOM 709 C C . ALA A 1 95 ? -18.409 0.833 8.766 1.00 69.44 95 ALA A C 1
ATOM 711 O O . ALA A 1 95 ? -19.408 1.538 8.679 1.00 69.44 95 ALA A O 1
ATOM 712 N N . THR A 1 96 ? -18.035 0.019 7.787 1.00 67.75 96 THR A N 1
ATOM 713 C CA . THR A 1 96 ? -18.821 -0.268 6.591 1.00 67.75 96 THR A CA 1
ATOM 714 C C . THR A 1 96 ? -18.899 -1.778 6.429 1.00 67.75 96 THR A C 1
ATOM 716 O O . THR A 1 96 ? -17.980 -2.513 6.810 1.00 67.75 96 THR A O 1
ATOM 719 N N . ASP A 1 97 ? -20.001 -2.257 5.855 1.00 61.03 97 ASP A N 1
ATOM 720 C CA . ASP A 1 97 ? -20.244 -3.695 5.708 1.00 61.03 97 ASP A CA 1
ATOM 721 C C . ASP A 1 97 ? -19.215 -4.371 4.793 1.00 61.03 97 ASP A C 1
ATOM 723 O O . ASP A 1 97 ? -18.966 -5.573 4.899 1.00 61.03 97 ASP A O 1
ATOM 727 N N . LYS A 1 98 ? -18.556 -3.595 3.927 1.00 72.19 98 LYS A N 1
ATOM 728 C CA . LYS A 1 98 ? -17.642 -4.095 2.904 1.00 72.19 98 LYS A CA 1
ATOM 729 C C . LYS A 1 98 ? -16.205 -3.670 3.172 1.00 72.19 98 LYS A C 1
ATOM 731 O O . LYS A 1 98 ? -15.924 -2.529 3.514 1.00 72.19 98 LYS A O 1
ATOM 736 N N . CYS A 1 99 ? -15.272 -4.594 2.950 1.00 75.75 99 CYS A N 1
ATOM 737 C CA . CYS A 1 99 ? -13.843 -4.289 2.872 1.00 75.75 99 CYS A CA 1
ATOM 738 C C . CYS A 1 99 ? -13.509 -3.679 1.502 1.00 75.75 99 CYS A C 1
ATOM 740 O O . CYS A 1 99 ? -12.751 -4.237 0.710 1.00 75.75 99 CYS A O 1
ATOM 742 N N . GLU A 1 100 ? -14.135 -2.551 1.198 1.00 70.19 100 GLU A N 1
ATOM 743 C CA . GLU A 1 100 ? -13.932 -1.820 -0.043 1.00 70.19 100 GLU A CA 1
ATOM 744 C C . GLU A 1 100 ? -13.340 -0.462 0.315 1.00 70.19 100 GLU A C 1
ATOM 746 O O . GLU A 1 100 ? -13.802 0.223 1.228 1.00 70.19 100 GLU A O 1
ATOM 751 N N . LEU A 1 101 ? -12.260 -0.095 -0.373 1.00 66.75 101 LEU A N 1
ATOM 752 C CA . LEU A 1 101 ? -11.802 1.285 -0.334 1.00 66.75 101 LEU A CA 1
ATOM 753 C C . LEU A 1 101 ? -12.855 2.134 -1.059 1.00 66.75 101 LEU A C 1
ATOM 755 O O . LEU A 1 101 ? -13.416 1.656 -2.051 1.00 66.75 101 LEU A O 1
ATOM 759 N N . PRO A 1 102 ? -13.138 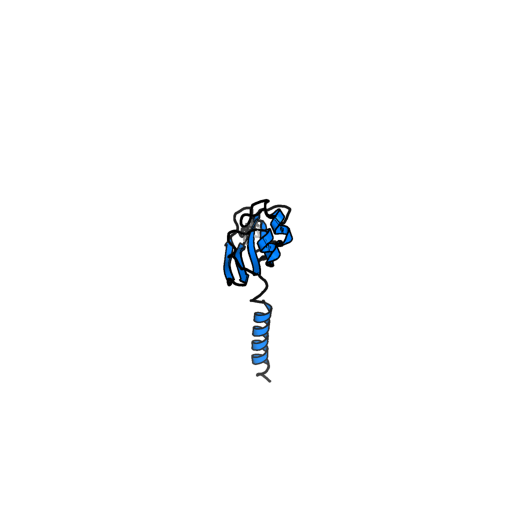3.358 -0.582 1.00 64.31 102 PRO A N 1
ATOM 760 C CA . PRO A 1 102 ? -14.022 4.266 -1.300 1.00 64.31 102 PRO A CA 1
ATOM 761 C C . PRO A 1 102 ? -13.507 4.453 -2.732 1.00 64.31 102 PRO A C 1
ATOM 763 O O . PRO A 1 102 ? -12.306 4.311 -2.983 1.00 64.31 102 PRO A O 1
ATOM 766 N N . ASP A 1 103 ? -14.421 4.729 -3.666 1.00 63.44 103 ASP A N 1
ATOM 767 C CA . ASP A 1 103 ? -14.156 4.876 -5.105 1.00 63.44 103 ASP A CA 1
ATOM 768 C C . ASP A 1 103 ? -13.395 6.192 -5.385 1.00 63.44 103 ASP A C 1
ATOM 770 O O . ASP A 1 103 ? -13.860 7.116 -6.048 1.00 63.44 103 ASP A O 1
ATOM 774 N N . GLU A 1 104 ? -12.218 6.310 -4.782 1.00 64.44 104 GLU A N 1
ATOM 775 C CA . GLU A 1 104 ? -11.328 7.454 -4.842 1.00 64.44 104 GLU A CA 1
ATOM 776 C C . GLU A 1 104 ? -10.194 7.184 -5.832 1.00 64.44 104 GLU A C 1
ATOM 778 O O . GLU A 1 104 ? -9.800 6.046 -6.117 1.00 64.44 104 GLU A O 1
ATOM 783 N N . THR A 1 105 ? -9.624 8.261 -6.364 1.00 63.72 105 THR A N 1
ATOM 784 C CA . THR A 1 105 ? -8.375 8.178 -7.113 1.00 63.72 105 THR A CA 1
ATOM 785 C C . THR A 1 105 ? -7.233 7.861 -6.157 1.00 63.72 105 THR A C 1
ATOM 787 O O . THR A 1 105 ? -6.901 8.666 -5.287 1.00 63.72 105 THR A O 1
ATOM 790 N N . PHE A 1 106 ? -6.583 6.719 -6.349 1.00 66.19 106 PHE A N 1
ATOM 791 C CA . PHE A 1 106 ? -5.354 6.375 -5.648 1.00 66.19 106 PHE A CA 1
ATOM 792 C C . PHE A 1 106 ? -4.203 6.513 -6.638 1.00 66.19 106 PHE A C 1
ATOM 794 O O . PHE A 1 106 ? -4.277 5.990 -7.745 1.00 66.19 106 PHE A O 1
ATOM 801 N N . MET A 1 107 ? -3.141 7.237 -6.271 1.00 67.25 107 MET A N 1
ATOM 802 C CA . MET A 1 107 ? -1.966 7.409 -7.143 1.00 67.25 107 MET A CA 1
ATOM 803 C C . MET A 1 107 ? -2.275 8.067 -8.506 1.00 67.25 107 MET A C 1
ATOM 805 O O . MET A 1 107 ? -1.588 7.803 -9.488 1.00 67.25 107 MET A O 1
ATOM 809 N N . GLY A 1 108 ? -3.301 8.923 -8.560 1.00 67.88 108 GLY A N 1
ATOM 810 C CA . GLY A 1 108 ? -3.726 9.611 -9.787 1.00 67.88 108 GLY A CA 1
ATOM 811 C C . GLY A 1 108 ? -4.592 8.765 -10.726 1.00 67.88 108 GLY A C 1
ATOM 812 O O . GLY A 1 108 ? -5.055 9.272 -11.741 1.00 67.88 108 GLY A O 1
ATOM 813 N N . VAL A 1 109 ? -4.871 7.503 -10.382 1.00 73.69 109 VAL A N 1
ATOM 814 C CA . VAL A 1 109 ? -5.691 6.590 -11.190 1.00 73.69 109 VAL A CA 1
ATOM 815 C C . VAL A 1 109 ? -6.914 6.108 -10.415 1.00 73.69 109 VAL A C 1
ATOM 817 O O . VAL A 1 109 ? -6.917 6.052 -9.184 1.00 73.69 109 VAL A O 1
ATOM 820 N N . SER A 1 110 ? -7.982 5.755 -11.135 1.00 75.38 110 SER A N 1
ATOM 821 C CA . SER A 1 110 ? -9.189 5.214 -10.499 1.00 75.38 110 SER A CA 1
ATOM 822 C C . SER A 1 110 ? -8.888 3.899 -9.774 1.00 75.38 110 SER A C 1
ATOM 824 O O . SER A 1 110 ? -8.146 3.050 -10.287 1.00 75.38 110 SER A O 1
ATOM 826 N N . PHE A 1 111 ? -9.500 3.700 -8.604 1.00 75.62 111 PHE A N 1
ATOM 827 C CA . PHE A 1 111 ? -9.348 2.461 -7.848 1.00 75.62 111 PHE A CA 1
ATOM 828 C C . PHE A 1 111 ? -9.753 1.229 -8.672 1.00 75.62 111 PHE A C 1
ATOM 830 O O . PHE A 1 111 ? -9.069 0.208 -8.636 1.00 75.62 111 PHE A O 1
ATOM 837 N N . LYS A 1 112 ? -10.785 1.348 -9.516 1.00 78.12 112 LYS A N 1
ATOM 838 C CA . LYS A 1 112 ? -11.229 0.294 -10.440 1.00 78.12 112 LYS A CA 1
ATOM 839 C C . LYS A 1 112 ? -10.115 -0.217 -11.362 1.00 78.12 112 LYS A C 1
ATOM 841 O O . LYS A 1 112 ? -9.991 -1.423 -11.563 1.00 78.12 112 LYS A O 1
ATOM 846 N N . SER A 1 113 ? -9.278 0.675 -11.893 1.00 79.56 113 SER A N 1
ATOM 847 C CA . SER A 1 113 ? -8.127 0.289 -12.724 1.00 79.56 113 SER A CA 1
ATOM 848 C C . SER A 1 113 ? -7.027 -0.393 -11.905 1.00 79.56 113 SER A C 1
ATOM 850 O O . SER A 1 113 ? -6.366 -1.312 -12.390 1.00 79.56 113 SER A O 1
ATOM 852 N N . LEU A 1 114 ? -6.850 0.027 -10.649 1.00 80.38 114 LEU A N 1
ATOM 853 C CA . LEU A 1 114 ? -5.856 -0.532 -9.732 1.00 80.38 114 LEU A CA 1
ATOM 854 C C . LEU A 1 114 ? -6.251 -1.890 -9.156 1.00 80.38 114 LEU A C 1
ATOM 856 O O . LEU A 1 114 ? -5.363 -2.697 -8.899 1.00 80.38 114 LEU A O 1
ATOM 860 N N . GLN A 1 115 ? -7.543 -2.186 -8.989 1.00 82.56 115 GLN A N 1
ATOM 861 C CA . GLN A 1 115 ? -8.018 -3.465 -8.438 1.00 82.56 115 GLN A CA 1
ATOM 862 C C . GLN A 1 115 ? -7.493 -4.686 -9.209 1.00 82.56 115 GLN A C 1
ATOM 864 O O . GLN A 1 115 ? -7.338 -5.760 -8.636 1.00 82.56 115 GLN A O 1
ATOM 869 N N . LYS A 1 116 ? -7.155 -4.530 -10.497 1.00 85.50 116 LYS A N 1
ATOM 870 C CA . LYS A 1 116 ? -6.525 -5.596 -11.290 1.00 85.50 116 LYS A CA 1
ATOM 871 C C . LYS A 1 116 ? -5.139 -5.999 -10.761 1.00 85.50 116 LYS A C 1
ATOM 873 O O . LYS A 1 116 ? -4.734 -7.146 -10.924 1.00 85.50 116 LYS A O 1
ATOM 878 N N . TYR A 1 117 ? -4.425 -5.066 -10.135 1.00 88.94 117 TYR A N 1
ATOM 879 C CA . TYR A 1 117 ? -3.041 -5.225 -9.674 1.00 88.94 117 TYR A CA 1
ATOM 880 C C . TYR A 1 117 ? -2.894 -5.137 -8.150 1.00 88.94 117 TYR A C 1
ATOM 882 O O . TYR A 1 117 ? -1.839 -5.463 -7.603 1.00 88.94 117 TYR A O 1
ATOM 890 N N . CYS A 1 118 ? -3.949 -4.700 -7.464 1.00 87.56 118 CYS A N 1
ATOM 891 C CA . CYS A 1 118 ? -3.982 -4.450 -6.034 1.00 87.56 118 CYS A CA 1
ATOM 892 C C . CYS A 1 118 ? -5.010 -5.346 -5.343 1.00 87.56 118 CYS A C 1
ATOM 894 O O . CYS A 1 118 ? -6.159 -5.443 -5.759 1.00 87.56 118 CYS A O 1
ATOM 896 N N . LYS A 1 119 ? -4.609 -5.955 -4.227 1.00 88.25 119 LYS A N 1
ATOM 897 C CA . LYS A 1 119 ? -5.482 -6.717 -3.331 1.00 88.25 119 LYS A CA 1
ATOM 898 C C . LYS A 1 119 ? -5.713 -5.929 -2.053 1.00 88.25 119 LYS A C 1
ATOM 900 O O . LYS A 1 119 ? -4.746 -5.502 -1.420 1.00 88.25 119 LYS A O 1
ATOM 905 N N . VAL A 1 120 ? -6.973 -5.776 -1.657 1.00 88.25 120 VAL A N 1
ATOM 906 C CA . VAL A 1 120 ? -7.361 -5.175 -0.376 1.00 88.25 120 VAL A CA 1
ATOM 907 C C . VAL A 1 120 ? -7.754 -6.277 0.594 1.00 88.25 120 VAL A C 1
ATOM 909 O O . VAL A 1 120 ? -8.443 -7.226 0.238 1.00 88.25 120 VAL A O 1
ATOM 912 N N . THR A 1 121 ? -7.282 -6.152 1.826 1.00 88.31 121 THR A N 1
ATOM 913 C CA . THR A 1 121 ? -7.609 -7.040 2.940 1.00 88.31 121 THR A CA 1
ATOM 914 C C . THR A 1 121 ? -7.947 -6.192 4.153 1.00 88.31 121 THR A C 1
ATOM 916 O O . THR A 1 121 ? -7.250 -5.209 4.422 1.00 88.31 121 THR A O 1
ATOM 919 N N . CYS A 1 122 ? -8.980 -6.586 4.889 1.00 89.38 122 CYS A N 1
ATOM 920 C CA . CYS A 1 122 ? -9.369 -5.956 6.141 1.00 89.38 122 CYS A CA 1
ATOM 921 C C . CYS A 1 122 ? -9.361 -6.988 7.254 1.00 89.38 122 CYS A C 1
ATOM 923 O O . CYS A 1 122 ? -9.485 -8.188 7.010 1.00 89.38 122 CYS A O 1
ATOM 925 N N . CYS A 1 123 ? -9.203 -6.503 8.470 1.00 88.44 123 CYS A N 1
ATOM 926 C CA . CYS A 1 123 ? -9.260 -7.315 9.665 1.00 88.44 123 CYS A CA 1
ATOM 927 C C . CYS A 1 123 ? -9.771 -6.466 10.824 1.00 88.44 123 CYS A C 1
ATOM 929 O O . CYS A 1 123 ? -9.630 -5.237 10.822 1.00 88.44 123 CYS A O 1
ATOM 931 N N . ASP A 1 124 ? -10.347 -7.143 11.804 1.00 89.06 124 ASP A N 1
ATOM 932 C CA . ASP A 1 124 ? -10.843 -6.534 13.027 1.00 89.06 124 ASP A CA 1
ATOM 933 C C . ASP A 1 124 ? -9.789 -6.677 14.140 1.00 89.06 124 ASP A C 1
ATOM 935 O O . ASP A 1 124 ? -9.038 -7.657 14.197 1.00 89.06 124 ASP A O 1
ATOM 939 N N . GLY A 1 125 ? -9.727 -5.688 15.031 1.00 85.81 125 GLY A N 1
ATOM 940 C CA . GLY A 1 125 ? -8.836 -5.693 16.191 1.00 85.81 125 GLY A CA 1
ATOM 941 C C . GLY A 1 125 ? -7.510 -4.945 16.009 1.00 85.81 125 GLY A C 1
ATOM 942 O O . GLY A 1 125 ? -7.070 -4.600 14.910 1.00 85.81 125 GLY A O 1
ATOM 943 N N . ASN A 1 126 ? -6.857 -4.672 17.139 1.00 89.56 126 ASN A N 1
ATOM 944 C CA . ASN A 1 126 ? -5.669 -3.827 17.189 1.00 89.56 126 ASN A CA 1
ATOM 945 C C . ASN A 1 126 ? -4.487 -4.421 16.409 1.00 89.56 126 ASN A C 1
ATOM 947 O O . ASN A 1 126 ? -4.077 -5.560 16.614 1.00 89.56 126 ASN A O 1
ATOM 951 N N . ALA A 1 127 ? -3.896 -3.596 15.546 1.00 89.75 127 ALA A N 1
ATOM 952 C CA . ALA A 1 127 ? -2.697 -3.849 14.758 1.00 89.75 127 ALA A CA 1
ATOM 953 C C . ALA A 1 127 ? -2.771 -5.089 13.847 1.00 89.75 127 ALA A C 1
ATOM 955 O O . ALA A 1 127 ? -1.735 -5.537 13.348 1.00 89.75 127 ALA A O 1
ATOM 956 N N . CYS A 1 128 ? -3.971 -5.611 13.571 1.00 88.81 128 CYS A N 1
ATOM 957 C CA . CYS A 1 128 ? -4.175 -6.843 12.806 1.00 88.81 128 CYS A CA 1
ATOM 958 C C . CYS A 1 128 ? -3.668 -6.738 11.354 1.00 88.81 128 CYS A C 1
ATOM 960 O O . CYS A 1 128 ? -3.224 -7.723 10.768 1.00 88.81 128 CYS A O 1
ATOM 962 N N . ASN A 1 129 ? -3.640 -5.526 10.781 1.00 89.75 129 ASN A N 1
ATOM 963 C CA . ASN A 1 129 ? -3.085 -5.259 9.448 1.00 89.75 129 ASN A CA 1
ATOM 964 C C . ASN A 1 129 ? -1.542 -5.200 9.439 1.00 89.75 129 ASN A C 1
ATOM 966 O O . ASN A 1 129 ? -0.905 -4.808 8.450 1.00 89.75 129 ASN A O 1
ATOM 970 N N . GLY A 1 130 ? -0.914 -5.574 10.553 1.00 82.94 130 GLY A N 1
ATOM 971 C CA . GLY A 1 130 ? 0.513 -5.797 10.670 1.00 82.94 130 GLY A CA 1
ATOM 972 C C . GLY A 1 130 ? 1.025 -6.771 9.615 1.00 82.94 130 GLY A C 1
ATOM 973 O O . GLY A 1 130 ? 0.332 -7.637 9.091 1.00 82.94 130 GLY A O 1
ATOM 974 N N . THR A 1 131 ? 2.280 -6.590 9.234 1.00 68.06 131 THR A N 1
ATOM 975 C CA . THR A 1 131 ? 2.998 -7.614 8.483 1.00 68.06 131 THR A CA 1
ATOM 976 C C . THR A 1 131 ? 3.431 -8.635 9.525 1.00 68.06 131 THR A C 1
ATOM 978 O O . THR A 1 131 ? 4.389 -8.385 10.251 1.00 68.06 131 THR A O 1
ATOM 981 N N . LEU A 1 132 ? 2.698 -9.746 9.642 1.00 49.56 132 LEU A N 1
ATOM 982 C CA . LEU A 1 132 ? 3.137 -10.967 10.331 1.00 49.56 132 LEU A CA 1
ATOM 983 C C . LEU A 1 132 ? 4.365 -11.540 9.602 1.00 49.56 132 LEU A C 1
ATOM 985 O O . LEU A 1 132 ? 4.298 -12.535 8.893 1.00 49.56 132 LEU A O 1
ATOM 989 N N . GLY A 1 133 ? 5.488 -10.840 9.706 1.00 42.50 133 GLY A N 1
ATOM 990 C CA . GLY A 1 133 ? 6.721 -11.134 8.994 1.00 42.50 133 GLY A CA 1
ATOM 991 C C . GLY A 1 133 ? 7.822 -10.215 9.493 1.00 42.50 133 GLY A C 1
ATOM 992 O O . GLY A 1 133 ? 8.109 -9.229 8.828 1.00 42.50 133 GLY A O 1
ATOM 993 N N . LEU A 1 134 ? 8.330 -10.507 10.704 1.00 39.78 134 LEU A N 1
ATOM 994 C CA . LEU A 1 134 ? 9.699 -10.248 11.219 1.00 39.78 134 LEU A CA 1
ATOM 995 C C . LEU A 1 134 ? 9.821 -10.160 12.752 1.00 39.78 134 LEU A C 1
ATOM 997 O O . LEU A 1 134 ? 10.924 -9.960 13.246 1.00 39.78 134 LEU A O 1
ATOM 1001 N N . ARG A 1 135 ? 8.758 -10.399 13.529 1.00 38.00 135 ARG A N 1
ATOM 1002 C CA . ARG A 1 135 ? 8.874 -10.838 14.935 1.00 38.00 135 ARG A CA 1
ATOM 1003 C C . ARG A 1 135 ? 7.778 -11.847 15.245 1.00 38.00 135 ARG A C 1
ATOM 1005 O O . ARG A 1 135 ? 6.736 -11.521 15.798 1.00 38.00 135 ARG A O 1
ATOM 1012 N N . SER A 1 136 ? 8.012 -13.075 14.791 1.00 37.31 136 SER A N 1
ATOM 1013 C CA . SER A 1 136 ? 7.248 -14.238 15.220 1.00 37.31 136 SER A CA 1
ATOM 1014 C C . SER A 1 136 ? 7.3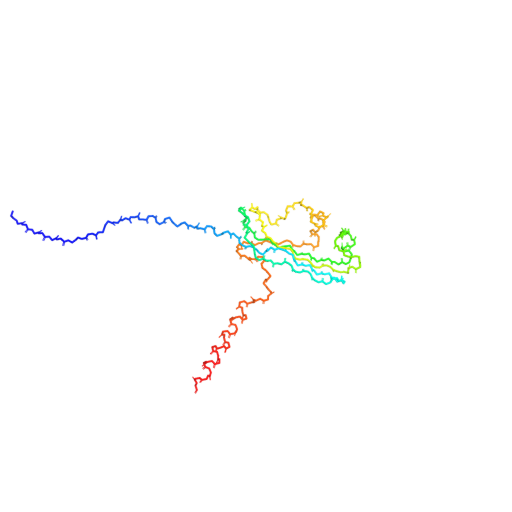40 -14.331 16.740 1.00 37.31 136 SER A C 1
ATOM 1016 O O . SER A 1 136 ? 8.432 -14.389 17.303 1.00 37.31 136 SER A O 1
ATOM 1018 N N . VAL A 1 137 ? 6.190 -14.388 17.401 1.00 47.75 137 VAL A N 1
ATOM 1019 C CA . VAL A 1 137 ? 6.075 -14.791 18.809 1.00 47.75 137 VAL A CA 1
ATOM 1020 C C . VAL A 1 137 ? 6.740 -16.169 19.030 1.00 47.75 137 VAL A C 1
ATOM 1022 O O . VAL A 1 137 ? 7.207 -16.470 20.124 1.00 47.75 137 VAL A O 1
ATOM 1025 N N . GLY A 1 138 ? 6.924 -16.959 17.962 1.00 40.81 138 GLY A N 1
ATOM 1026 C CA . GLY A 1 138 ? 7.702 -18.195 17.956 1.00 40.81 138 GLY A CA 1
ATOM 1027 C C . GLY A 1 138 ? 9.215 -18.026 18.143 1.00 40.81 138 GLY A C 1
ATOM 1028 O O . GLY A 1 138 ? 9.837 -18.927 18.688 1.00 40.81 138 GLY A O 1
ATOM 1029 N N . THR A 1 139 ? 9.837 -16.898 17.773 1.00 46.22 139 THR A N 1
ATOM 1030 C CA . THR A 1 139 ? 11.284 -16.696 18.009 1.00 46.22 139 THR A CA 1
ATOM 1031 C C . THR A 1 139 ? 11.572 -16.358 19.474 1.00 46.22 139 THR A C 1
ATOM 1033 O O . THR A 1 139 ? 12.601 -16.760 20.009 1.00 46.22 139 THR A O 1
ATOM 1036 N N . VAL A 1 140 ? 10.640 -15.672 20.146 1.00 51.28 140 VAL A N 1
ATOM 1037 C CA . VAL A 1 140 ? 10.724 -15.416 21.594 1.00 51.28 140 VAL A CA 1
ATOM 1038 C C . VAL A 1 140 ? 10.441 -16.698 22.377 1.00 51.28 140 VAL A C 1
ATOM 1040 O O . VAL A 1 140 ? 11.188 -17.018 23.296 1.00 51.28 140 VAL A O 1
ATOM 1043 N N . ALA A 1 141 ? 9.438 -17.484 21.968 1.00 50.53 141 ALA A N 1
ATOM 1044 C CA . ALA A 1 141 ? 9.186 -18.803 22.550 1.00 50.53 141 ALA A CA 1
ATOM 1045 C C . ALA A 1 141 ? 10.375 -19.765 22.352 1.00 50.53 141 ALA A C 1
ATOM 1047 O O . ALA A 1 141 ? 10.753 -20.469 23.284 1.00 50.53 141 ALA A O 1
ATOM 1048 N N . ALA A 1 142 ? 11.019 -19.746 21.179 1.00 51.47 142 ALA A N 1
ATOM 1049 C CA . ALA A 1 142 ? 12.213 -20.545 20.915 1.00 51.47 142 ALA A CA 1
ATOM 1050 C C . ALA A 1 142 ? 13.417 -20.090 21.758 1.00 51.47 142 ALA A C 1
ATOM 1052 O O . ALA A 1 142 ? 14.098 -20.937 22.324 1.00 51.47 142 ALA A O 1
ATOM 1053 N N . MET A 1 143 ? 13.661 -18.782 21.921 1.00 55.25 143 MET A N 1
ATOM 1054 C CA . MET A 1 143 ? 14.715 -18.306 22.831 1.00 55.25 143 MET A CA 1
ATOM 1055 C C . MET A 1 143 ? 14.443 -18.702 24.285 1.00 55.25 143 MET A C 1
ATOM 1057 O O . MET A 1 143 ? 15.350 -19.193 24.950 1.00 55.25 143 MET A O 1
ATOM 1061 N N . MET A 1 144 ? 13.204 -18.562 24.767 1.00 55.47 144 MET A N 1
ATOM 1062 C CA . MET A 1 144 ? 12.837 -18.999 26.120 1.00 55.47 144 MET A CA 1
ATOM 1063 C C . MET A 1 144 ? 13.016 -20.514 26.311 1.00 55.47 144 MET A C 1
ATOM 1065 O O . MET A 1 144 ? 13.474 -20.943 27.369 1.00 55.47 144 MET A O 1
ATOM 1069 N N . ALA A 1 145 ? 12.742 -21.324 25.282 1.00 56.72 145 ALA A N 1
ATOM 1070 C CA . ALA A 1 145 ? 12.998 -22.764 25.307 1.00 56.72 145 ALA A CA 1
ATOM 1071 C C . ALA A 1 145 ? 14.501 -23.102 25.341 1.00 56.72 145 ALA A C 1
ATOM 1073 O O . ALA A 1 145 ? 14.892 -24.034 26.039 1.00 56.72 145 ALA A O 1
ATOM 1074 N N . PHE A 1 146 ? 15.355 -22.332 24.658 1.00 56.09 146 PHE A N 1
ATOM 1075 C CA . PHE A 1 146 ? 16.810 -22.508 24.735 1.00 56.09 146 PHE A CA 1
ATOM 1076 C C . PHE A 1 146 ? 17.371 -22.147 26.114 1.00 56.09 146 PHE A C 1
ATOM 1078 O O . PHE A 1 146 ? 18.200 -22.890 26.632 1.00 56.09 146 PHE A O 1
ATOM 1085 N N . PHE A 1 147 ? 16.904 -21.069 26.752 1.00 56.59 147 PHE A N 1
ATOM 1086 C CA . PHE A 1 147 ? 17.325 -20.752 28.121 1.00 56.59 147 PHE A CA 1
ATOM 1087 C C . PHE A 1 147 ? 16.864 -21.821 29.113 1.00 56.59 147 PHE A C 1
ATOM 1089 O O . PHE A 1 147 ? 17.676 -22.298 29.900 1.00 56.59 147 PHE A O 1
ATOM 1096 N N . ALA A 1 148 ? 15.608 -22.268 29.034 1.00 58.38 148 ALA A N 1
ATOM 1097 C CA . ALA A 1 148 ? 15.131 -23.368 29.866 1.00 58.38 148 ALA A CA 1
ATOM 1098 C C . ALA A 1 148 ? 15.978 -24.636 29.653 1.00 58.38 148 ALA A C 1
ATOM 1100 O O . ALA A 1 148 ? 16.479 -25.201 30.618 1.00 58.38 148 ALA A O 1
ATOM 1101 N N . ALA A 1 149 ? 16.230 -25.044 28.408 1.00 57.06 149 ALA A N 1
ATOM 1102 C CA . ALA A 1 149 ? 17.047 -26.222 28.124 1.00 57.06 149 ALA A CA 1
ATOM 1103 C C . ALA A 1 149 ? 18.490 -26.088 28.647 1.00 57.06 149 ALA A C 1
ATOM 1105 O O . ALA A 1 149 ? 19.021 -27.034 29.212 1.00 57.06 149 ALA A O 1
ATOM 1106 N N . VAL A 1 150 ? 19.125 -24.919 28.537 1.00 56.75 150 VAL A N 1
ATOM 1107 C CA . VAL A 1 150 ? 20.492 -24.722 29.051 1.00 56.75 150 VAL A CA 1
ATOM 1108 C C . VAL A 1 150 ? 20.539 -24.744 30.585 1.00 56.75 150 VAL A C 1
ATOM 1110 O O . VAL A 1 150 ? 21.474 -25.308 31.148 1.00 56.75 150 VAL A O 1
ATOM 1113 N N . PHE A 1 151 ? 19.527 -24.210 31.276 1.00 54.66 151 PHE A N 1
ATOM 1114 C CA . PHE A 1 151 ? 19.460 -24.276 32.742 1.00 54.66 151 PHE A CA 1
ATOM 1115 C C . PHE A 1 151 ? 19.062 -25.666 33.271 1.00 54.66 151 PHE A C 1
ATOM 1117 O O . PHE A 1 151 ? 19.583 -26.082 34.304 1.00 54.66 151 PHE A O 1
ATOM 1124 N N . PHE A 1 152 ? 18.200 -26.409 32.566 1.00 54.38 152 PHE A N 1
ATOM 1125 C CA . PHE A 1 152 ? 17.750 -27.743 32.990 1.00 54.38 152 PHE A CA 1
ATOM 1126 C C . PHE A 1 152 ? 18.705 -28.883 32.602 1.00 54.38 152 PHE A C 1
ATOM 1128 O O . PHE A 1 152 ? 18.642 -29.944 33.212 1.00 54.38 152 PHE A O 1
ATOM 1135 N N . VAL A 1 153 ? 19.613 -28.686 31.641 1.00 52.62 153 VAL A N 1
ATOM 1136 C CA . VAL A 1 153 ? 20.612 -29.707 31.254 1.00 52.62 153 VAL A CA 1
ATOM 1137 C C . VAL A 1 153 ? 21.913 -29.582 32.070 1.00 52.62 153 VAL A C 1
ATOM 1139 O O . VAL A 1 153 ? 22.735 -30.489 32.052 1.00 52.62 153 VAL A O 1
ATOM 1142 N N . HIS A 1 154 ? 22.097 -28.499 32.837 1.00 47.44 154 HIS A N 1
ATOM 1143 C CA . HIS A 1 154 ? 23.255 -28.311 33.729 1.00 47.44 154 HIS A CA 1
ATOM 1144 C C . HIS A 1 154 ? 22.997 -28.703 35.200 1.00 47.44 154 HIS A C 1
ATOM 1146 O O . HIS A 1 154 ? 23.838 -28.441 36.057 1.00 47.44 154 HIS A O 1
ATOM 1152 N N . TRP A 1 155 ? 21.848 -29.323 35.494 1.00 47.72 155 TRP A N 1
ATOM 1153 C CA . TRP A 1 155 ? 21.514 -29.921 36.794 1.00 47.72 155 TRP A CA 1
ATOM 1154 C C . TRP A 1 155 ? 21.044 -31.372 36.610 1.00 47.72 155 TRP A C 1
ATOM 1156 O O . TRP A 1 155 ? 19.892 -31.711 36.872 1.00 47.72 155 TRP A O 1
ATOM 1166 N N . HIS A 1 156 ? 21.946 -32.225 36.131 1.00 45.16 156 HIS A N 1
ATOM 1167 C CA . HIS A 1 156 ? 21.966 -33.668 36.383 1.00 45.16 156 HIS A CA 1
ATOM 1168 C C . HIS A 1 156 ? 23.423 -34.153 36.295 1.00 45.16 156 HIS A C 1
ATOM 1170 O O . HIS A 1 156 ? 23.713 -35.252 36.824 1.00 45.16 156 HIS A O 1
#

Secondary structure (DSSP, 8-state):
------------------------PPPEEEEEEEEEEETTEEEEEEEEEEPPTTEEEEEEEEEEEEHHHHHHHT-TTSPTT--EEEEEEEEEEES-SS----S-EETTEEHHHHTTTEEEEEEESTTTTS-SSS--HHHHHHHHHHHHHHHHHS--